Protein AF-A0A176RTE4-F1 (afdb_monomer_lite)

pLDDT: mean 86.61, std 11.93, range [35.81, 98.06]

Structure (mmCIF, N/CA/C/O backbone):
data_AF-A0A176RTE4-F1
#
_entry.id   AF-A0A176RTE4-F1
#
loop_
_atom_site.group_PDB
_atom_site.id
_atom_site.type_symbol
_atom_site.label_atom_id
_atom_site.label_alt_id
_atom_site.label_comp_id
_atom_site.label_asym_id
_atom_site.label_entity_id
_atom_site.label_seq_id
_atom_site.pdbx_PDB_ins_code
_atom_site.Cartn_x
_atom_site.Cartn_y
_atom_site.Cartn_z
_atom_site.occupancy
_atom_site.B_iso_or_equiv
_atom_site.auth_seq_id
_atom_site.auth_comp_id
_atom_site.auth_asym_id
_atom_site.auth_atom_id
_atom_site.pdbx_PDB_model_num
ATOM 1 N N . MET A 1 1 ? -12.580 15.193 10.735 1.00 58.88 1 MET A N 1
ATOM 2 C CA . MET A 1 1 ? -13.535 14.071 10.856 1.00 58.88 1 MET A CA 1
ATOM 3 C C . MET A 1 1 ? -14.994 14.455 10.644 1.00 58.88 1 MET A C 1
ATOM 5 O O . MET A 1 1 ? -15.759 13.576 10.279 1.00 58.88 1 MET A O 1
ATOM 9 N N . GLU A 1 2 ? -15.395 15.722 10.796 1.00 62.78 2 GLU A N 1
ATOM 10 C CA . GLU A 1 2 ? -16.802 16.140 10.621 1.00 62.78 2 GLU A CA 1
ATOM 11 C C . GLU A 1 2 ? -17.422 15.714 9.282 1.00 62.78 2 GLU A C 1
ATOM 13 O O . GLU A 1 2 ? -18.502 15.137 9.257 1.00 62.78 2 GLU A O 1
ATOM 18 N N . ARG A 1 3 ? -16.678 15.839 8.177 1.00 65.06 3 ARG A N 1
ATOM 19 C CA . ARG A 1 3 ? -17.117 15.371 6.850 1.00 65.06 3 ARG A CA 1
ATOM 20 C C . ARG A 1 3 ? -17.395 13.858 6.787 1.00 65.06 3 ARG A C 1
ATOM 22 O O . ARG A 1 3 ? -18.277 13.429 6.060 1.00 65.06 3 ARG A O 1
ATOM 29 N N . LEU A 1 4 ? -16.654 13.061 7.558 1.00 62.94 4 LEU A N 1
ATOM 30 C CA . LEU A 1 4 ? -16.792 11.601 7.618 1.00 62.94 4 LEU A CA 1
ATOM 31 C C . LEU A 1 4 ? -17.926 11.167 8.558 1.00 62.94 4 LEU A C 1
ATOM 33 O O . LEU A 1 4 ? -18.609 10.186 8.280 1.00 62.94 4 LEU A O 1
ATOM 37 N N . LYS A 1 5 ? -18.151 11.905 9.652 1.00 65.56 5 LYS A N 1
ATOM 38 C CA . LYS A 1 5 ? -19.310 11.695 10.534 1.00 65.56 5 LYS A CA 1
ATOM 39 C C . LYS A 1 5 ? -20.616 12.021 9.809 1.00 65.56 5 LYS A C 1
ATOM 41 O O . LYS A 1 5 ? -21.554 11.238 9.898 1.00 65.56 5 LYS A O 1
ATOM 46 N N . HIS A 1 6 ? -20.629 13.117 9.047 1.00 67.44 6 HIS A N 1
ATOM 47 C CA . HIS A 1 6 ? -21.762 13.485 8.201 1.00 67.44 6 HIS A CA 1
ATOM 48 C C . HIS A 1 6 ? -22.045 12.405 7.154 1.00 67.44 6 HIS A C 1
ATOM 50 O O . HIS A 1 6 ? -23.176 11.959 7.035 1.00 67.44 6 HIS A O 1
ATOM 56 N N . PHE A 1 7 ? -21.003 11.890 6.489 1.00 67.38 7 PHE A N 1
ATOM 57 C CA . PHE A 1 7 ? -21.134 10.787 5.533 1.00 67.38 7 PHE A CA 1
ATOM 58 C C . PHE A 1 7 ? -21.774 9.536 6.163 1.00 67.38 7 PHE A C 1
ATOM 60 O O . PHE A 1 7 ? -22.670 8.933 5.589 1.00 67.38 7 PHE A O 1
ATOM 67 N N . ARG A 1 8 ? -21.389 9.157 7.387 1.00 65.50 8 ARG A N 1
ATOM 68 C CA . ARG A 1 8 ? -22.013 8.010 8.071 1.00 65.50 8 ARG A CA 1
ATOM 69 C C . ARG A 1 8 ? -23.510 8.211 8.340 1.00 65.50 8 ARG A C 1
ATOM 71 O O . ARG A 1 8 ? -24.263 7.246 8.269 1.00 65.50 8 ARG A O 1
ATOM 78 N N . GLN A 1 9 ? -23.925 9.433 8.669 1.00 64.94 9 GLN A N 1
ATOM 79 C CA . GLN A 1 9 ? -25.331 9.769 8.922 1.00 64.94 9 GLN A CA 1
ATOM 80 C C . GLN A 1 9 ? -26.141 9.877 7.624 1.00 64.94 9 GLN A C 1
ATOM 82 O O . GLN A 1 9 ? -27.281 9.431 7.575 1.00 64.94 9 GLN A O 1
ATOM 87 N N . GLU A 1 10 ? -25.538 10.436 6.578 1.00 69.44 10 GLU A N 1
ATOM 88 C CA . GLU A 1 10 ? -26.162 10.676 5.276 1.00 69.44 10 GLU A CA 1
ATOM 89 C C . GLU A 1 10 ? -26.426 9.374 4.504 1.00 69.44 10 GLU A C 1
ATOM 91 O O . GLU A 1 10 ? -27.476 9.239 3.883 1.00 69.44 10 GLU A O 1
ATOM 96 N N . TYR A 1 11 ? -25.522 8.392 4.594 1.00 65.31 11 TYR A N 1
ATOM 97 C CA . TYR A 1 11 ? -25.592 7.150 3.809 1.00 65.31 11 TYR A CA 1
ATOM 98 C C . TYR A 1 11 ? -26.213 5.954 4.551 1.00 65.31 11 TYR A C 1
ATOM 100 O O . TYR A 1 11 ? -26.180 4.852 4.019 1.00 65.31 11 TYR A O 1
ATOM 108 N N . GLN A 1 12 ? -26.776 6.150 5.755 1.00 65.44 12 GLN A N 1
ATOM 109 C CA . GLN A 1 12 ? -27.497 5.114 6.526 1.00 65.44 12 GLN A CA 1
ATOM 110 C C . GLN A 1 12 ? -26.773 3.758 6.586 1.00 65.44 12 GLN A C 1
ATOM 112 O O . GLN A 1 12 ? -27.393 2.715 6.406 1.00 65.44 12 GLN A O 1
ATOM 117 N N . LEU A 1 13 ? -25.458 3.789 6.828 1.00 68.56 13 LEU A N 1
ATOM 118 C CA . LEU A 1 13 ? -24.616 2.594 6.771 1.00 68.56 13 LEU A CA 1
ATOM 119 C C . LEU A 1 13 ? -25.201 1.451 7.603 1.00 68.56 13 LEU A C 1
ATOM 121 O O . LEU A 1 13 ? -25.480 1.619 8.797 1.00 68.56 13 LEU A O 1
ATOM 125 N N . GLU A 1 14 ? -25.355 0.297 6.966 1.00 72.00 14 GLU A N 1
ATOM 126 C CA . GLU A 1 14 ? -25.848 -0.908 7.611 1.00 72.00 14 GLU A CA 1
ATOM 127 C C . GLU A 1 14 ? -24.806 -1.448 8.599 1.00 72.00 14 GLU A C 1
ATOM 129 O O . GLU A 1 14 ? -23.625 -1.092 8.577 1.00 72.00 14 GLU A O 1
ATOM 134 N N . ALA A 1 15 ? -25.226 -2.348 9.492 1.00 69.44 15 ALA A N 1
ATOM 135 C CA . ALA A 1 15 ? -24.334 -2.923 10.502 1.00 69.44 15 ALA A CA 1
ATOM 136 C C . ALA A 1 15 ? -23.111 -3.649 9.901 1.00 69.44 15 ALA A C 1
ATOM 138 O O . ALA A 1 15 ? -22.094 -3.793 10.581 1.00 69.44 15 ALA A O 1
ATOM 139 N N . ASN A 1 16 ? -23.210 -4.078 8.641 1.00 74.06 16 ASN A N 1
ATOM 140 C CA . ASN A 1 16 ? -22.166 -4.803 7.924 1.00 74.06 16 ASN A CA 1
ATOM 141 C C . ASN A 1 16 ? -21.285 -3.902 7.042 1.00 74.06 16 ASN A C 1
ATOM 143 O O . ASN A 1 16 ? -20.321 -4.394 6.457 1.00 74.06 16 ASN A O 1
ATOM 147 N N . ASP A 1 17 ? -21.575 -2.601 6.956 1.00 81.88 17 ASP A N 1
ATOM 148 C CA . ASP A 1 17 ? -20.778 -1.680 6.154 1.00 81.88 17 ASP A CA 1
ATOM 149 C C . ASP A 1 17 ? -19.463 -1.315 6.845 1.00 81.88 17 ASP A C 1
ATOM 151 O O . ASP A 1 17 ? -19.390 -1.030 8.045 1.00 81.88 17 ASP A O 1
ATOM 155 N N . GLU A 1 18 ? -18.394 -1.252 6.052 1.00 86.00 18 GLU A N 1
ATOM 156 C CA . GLU A 1 18 ? -17.068 -0.890 6.534 1.00 86.00 18 GLU A CA 1
ATOM 157 C C . GLU A 1 18 ? -16.580 0.421 5.923 1.00 86.00 18 GLU A C 1
ATOM 159 O O . GLU A 1 18 ? -16.439 0.554 4.708 1.00 86.00 18 GLU A O 1
ATOM 164 N N . LEU A 1 19 ? -16.206 1.375 6.777 1.00 86.75 19 LEU A N 1
ATOM 165 C CA . LEU A 1 19 ? -15.552 2.604 6.338 1.00 86.75 19 LEU A CA 1
ATOM 166 C C . LEU A 1 19 ? -14.036 2.483 6.458 1.00 86.75 19 LEU A C 1
ATOM 168 O O . LEU A 1 19 ? -13.503 2.247 7.545 1.00 86.75 19 LEU A O 1
ATOM 172 N N . TRP A 1 20 ? -13.337 2.717 5.350 1.00 90.62 20 TRP A N 1
ATOM 173 C CA . TRP A 1 20 ? -11.881 2.660 5.271 1.00 90.62 20 TRP A CA 1
ATOM 174 C C . TRP A 1 20 ? -11.284 4.015 4.893 1.00 90.62 20 TRP A C 1
ATOM 176 O O . TRP A 1 20 ? -11.725 4.661 3.946 1.00 90.62 20 TRP A O 1
ATOM 186 N N . LEU A 1 21 ? -10.230 4.426 5.599 1.00 89.81 21 LEU A N 1
ATOM 187 C CA . LEU A 1 21 ? -9.397 5.566 5.220 1.00 89.81 21 LEU A CA 1
ATOM 188 C C . LEU A 1 21 ? -8.102 5.074 4.579 1.00 89.81 21 LEU A C 1
ATOM 190 O O . LEU A 1 21 ? -7.324 4.353 5.209 1.00 89.81 21 LEU A O 1
ATOM 194 N N . MET A 1 22 ? -7.867 5.501 3.340 1.00 91.31 22 MET A N 1
ATOM 195 C CA . MET A 1 22 ? -6.622 5.262 2.615 1.00 91.31 22 MET A CA 1
ATOM 196 C C . MET A 1 22 ? -5.678 6.452 2.798 1.00 91.31 22 MET A C 1
ATOM 198 O O . MET A 1 22 ? -6.061 7.590 2.523 1.00 91.31 22 MET A O 1
ATOM 202 N N . ILE A 1 23 ? -4.469 6.207 3.306 1.00 91.38 23 ILE A N 1
ATOM 203 C CA . ILE A 1 23 ? -3.528 7.269 3.695 1.00 91.38 23 ILE A CA 1
ATOM 204 C C . ILE A 1 23 ? -2.122 6.940 3.188 1.00 91.38 23 ILE A C 1
ATOM 206 O O . ILE A 1 23 ? -1.625 5.837 3.409 1.00 91.38 23 ILE A O 1
ATOM 210 N N . ASP A 1 24 ? -1.466 7.919 2.571 1.00 91.25 24 ASP A N 1
ATOM 211 C CA . ASP A 1 24 ? -0.040 7.860 2.238 1.00 91.25 24 ASP A CA 1
ATOM 212 C C . ASP A 1 24 ? 0.799 8.414 3.402 1.00 91.25 24 ASP A C 1
ATOM 214 O O . ASP A 1 24 ? 0.427 9.432 3.984 1.00 91.25 24 ASP A O 1
ATOM 218 N N . VAL A 1 25 ? 1.923 7.785 3.756 1.00 88.88 25 VAL A N 1
ATOM 219 C CA . VAL A 1 25 ? 2.803 8.281 4.835 1.00 88.88 25 VAL A CA 1
ATOM 220 C C . VAL A 1 25 ? 3.518 9.573 4.433 1.00 88.88 25 VAL A C 1
ATOM 222 O O . VAL A 1 25 ? 3.608 10.488 5.245 1.00 88.88 25 VAL A O 1
ATOM 225 N N . ASP A 1 26 ? 3.979 9.698 3.188 1.00 83.25 26 ASP A N 1
ATOM 226 C CA . ASP A 1 26 ? 4.725 10.876 2.709 1.00 83.25 26 ASP A CA 1
ATOM 227 C C . ASP A 1 26 ? 3.941 12.196 2.818 1.00 83.25 26 ASP A C 1
ATOM 229 O O . ASP A 1 26 ? 4.520 13.264 3.022 1.00 83.25 26 ASP A O 1
ATOM 233 N N . ARG A 1 27 ? 2.609 12.126 2.734 1.00 68.88 27 ARG A N 1
ATOM 234 C CA . ARG A 1 27 ? 1.713 13.280 2.869 1.00 68.88 27 ARG A CA 1
ATOM 235 C C . ARG A 1 27 ? 1.516 13.738 4.318 1.00 68.88 27 ARG A C 1
ATOM 237 O O . ARG A 1 27 ? 0.965 14.820 4.533 1.00 68.88 27 ARG A O 1
ATOM 244 N N . TRP A 1 28 ? 1.930 12.951 5.316 1.00 67.75 28 TRP A N 1
ATOM 245 C CA . TRP A 1 28 ? 1.624 13.196 6.728 1.00 67.75 28 TRP A CA 1
ATOM 246 C C . TRP A 1 28 ? 2.881 13.159 7.600 1.00 67.75 28 TRP A C 1
ATOM 248 O O . TRP A 1 28 ? 3.508 12.126 7.782 1.00 67.75 28 TRP A O 1
ATOM 258 N N . GLN A 1 29 ? 3.206 14.285 8.242 1.00 66.56 29 GLN A N 1
ATOM 259 C CA . GLN A 1 29 ? 4.208 14.303 9.316 1.00 66.56 29 GLN A CA 1
ATOM 260 C C . GLN A 1 29 ? 3.786 13.341 10.447 1.00 66.56 29 GLN A C 1
ATOM 262 O O . GLN A 1 29 ? 2.612 13.338 10.830 1.00 66.56 29 GLN A O 1
ATOM 267 N N . ASP A 1 30 ? 4.727 12.592 11.033 1.00 69.31 30 ASP A N 1
ATOM 268 C CA . ASP A 1 30 ? 4.474 11.496 11.993 1.00 69.31 30 ASP A CA 1
ATOM 269 C C . ASP A 1 30 ? 3.474 11.832 13.114 1.00 69.31 30 ASP A C 1
ATOM 271 O O . ASP A 1 30 ? 2.606 11.025 13.467 1.00 69.31 30 ASP A O 1
ATOM 275 N N . LYS A 1 31 ? 3.548 13.054 13.665 1.00 66.88 31 LYS A N 1
ATOM 276 C CA . LYS A 1 31 ? 2.626 13.519 14.718 1.00 66.88 31 LYS A CA 1
ATOM 277 C C . LYS A 1 31 ? 1.173 13.575 14.235 1.00 66.88 31 LYS A C 1
ATOM 279 O O . LYS A 1 31 ? 0.277 13.186 14.983 1.00 66.88 31 LYS A O 1
ATOM 284 N N . LYS A 1 32 ? 0.943 14.008 12.991 1.00 79.50 32 LYS A N 1
ATOM 285 C CA . LYS A 1 32 ? -0.394 14.072 12.383 1.00 79.50 32 LYS A CA 1
ATOM 286 C C . LYS A 1 32 ? -0.915 12.679 12.024 1.00 79.50 32 LYS A C 1
ATOM 288 O O . LYS A 1 32 ? -2.098 12.410 12.196 1.00 79.50 32 LYS A O 1
ATOM 293 N N . LEU A 1 33 ? -0.043 11.767 11.589 1.00 83.12 33 LEU A N 1
ATOM 294 C CA . LEU A 1 33 ? -0.442 10.386 11.301 1.00 83.12 33 LEU A CA 1
ATOM 295 C C . LEU A 1 33 ? -0.905 9.660 12.577 1.00 83.12 33 LEU A C 1
ATOM 297 O O . LEU A 1 33 ? -1.948 9.005 12.598 1.00 83.12 33 LEU A O 1
ATOM 301 N N . SER A 1 34 ? -0.185 9.846 13.687 1.00 84.38 34 SER A N 1
ATOM 302 C CA . SER A 1 34 ? -0.571 9.296 14.992 1.00 84.38 34 SER A CA 1
ATOM 303 C C . SER A 1 34 ? -1.930 9.821 15.476 1.00 84.38 34 SER A C 1
ATOM 305 O O . SER A 1 34 ? -2.759 9.033 15.931 1.00 84.38 34 SER A O 1
ATOM 307 N N . SER A 1 35 ? -2.205 11.125 15.347 1.00 84.69 35 SER A N 1
ATOM 308 C CA . SER A 1 35 ? -3.508 11.683 15.737 1.00 84.69 35 SER A CA 1
ATOM 309 C C . SER A 1 35 ? -4.644 11.169 14.851 1.00 84.69 35 SER A C 1
ATOM 311 O O . SER A 1 35 ? -5.653 10.709 15.380 1.00 84.69 35 SER A O 1
ATOM 313 N N . VAL A 1 36 ? -4.458 11.154 13.526 1.00 83.69 36 VAL A N 1
ATOM 314 C CA . VAL A 1 36 ? -5.475 10.664 12.579 1.00 83.69 36 VAL A CA 1
ATOM 315 C C . VAL A 1 36 ? -5.775 9.188 12.800 1.00 83.69 36 VAL A C 1
ATOM 317 O O . VAL A 1 36 ? -6.939 8.802 12.843 1.00 83.69 36 VAL A O 1
ATOM 320 N N . THR A 1 37 ? -4.752 8.353 13.001 1.00 84.06 37 THR A N 1
ATOM 321 C CA . THR A 1 37 ? -4.969 6.918 13.242 1.00 84.06 37 THR A CA 1
ATOM 322 C C . THR A 1 37 ? -5.753 6.651 14.527 1.00 84.06 37 THR A C 1
ATOM 324 O O . THR A 1 37 ? -6.611 5.767 14.550 1.00 84.06 37 THR A O 1
ATOM 327 N N . LYS A 1 38 ? -5.506 7.428 15.591 1.00 85.69 38 LYS A N 1
ATOM 328 C CA . LYS A 1 38 ? -6.277 7.345 16.840 1.00 85.69 38 LYS A CA 1
ATOM 329 C C . LYS A 1 38 ? -7.725 7.785 16.641 1.00 85.69 38 LYS A C 1
ATOM 331 O O . LYS A 1 38 ? -8.633 7.079 17.070 1.00 85.69 38 LYS A O 1
ATOM 336 N N . GLU A 1 39 ? -7.937 8.921 15.983 1.00 84.62 39 GLU A N 1
ATOM 337 C CA . GLU A 1 39 ? -9.269 9.491 15.768 1.00 84.62 39 GLU A CA 1
ATOM 338 C C . GLU A 1 39 ? -10.131 8.605 14.855 1.00 84.62 39 GLU A C 1
ATOM 340 O O . GLU A 1 39 ? -11.308 8.371 15.138 1.00 84.62 39 GLU A O 1
ATOM 345 N N . ALA A 1 40 ? -9.528 8.046 13.800 1.00 84.31 40 ALA A N 1
ATOM 346 C CA . ALA A 1 40 ? -10.156 7.079 12.907 1.00 84.31 40 ALA A CA 1
ATOM 347 C C . ALA A 1 40 ? -10.649 5.851 13.674 1.00 84.31 40 ALA A C 1
ATOM 349 O O . ALA A 1 40 ? -11.829 5.512 13.596 1.00 84.31 40 ALA A O 1
ATOM 350 N N . LYS A 1 41 ? -9.775 5.250 14.492 1.00 81.94 41 LYS A N 1
ATOM 351 C CA . LYS A 1 41 ? -10.124 4.086 15.311 1.00 81.94 41 LYS A CA 1
ATOM 352 C C . LYS A 1 41 ? -11.242 4.402 16.307 1.00 81.94 41 LYS A C 1
ATOM 354 O O . LYS A 1 41 ? -12.179 3.621 16.425 1.00 81.94 41 LYS A O 1
ATOM 359 N N . ALA A 1 42 ? -11.165 5.547 16.990 1.00 83.62 42 ALA A N 1
ATOM 360 C CA . ALA A 1 42 ? -12.197 5.983 17.935 1.00 83.62 42 ALA A CA 1
ATOM 361 C C . ALA A 1 42 ? -13.562 6.205 17.263 1.00 83.62 42 ALA A C 1
ATOM 363 O O . ALA A 1 42 ? -14.597 6.025 17.894 1.00 83.62 42 ALA A O 1
ATOM 364 N N . SER A 1 43 ? -13.564 6.557 15.976 1.00 80.75 43 SER A N 1
ATOM 365 C CA . SER A 1 43 ? -14.780 6.819 15.203 1.00 80.75 43 SER A CA 1
ATOM 366 C C . SER A 1 43 ? -15.271 5.597 14.401 1.00 80.75 43 SER A C 1
ATOM 368 O O . SER A 1 43 ? -16.213 5.717 13.620 1.00 80.75 43 SER A O 1
ATOM 370 N N . GLY A 1 44 ? -14.651 4.423 14.586 1.00 82.31 44 GLY A N 1
ATOM 371 C CA . GLY A 1 44 ? -15.034 3.171 13.923 1.00 82.31 44 GLY A CA 1
ATOM 372 C C . GLY A 1 44 ? -14.523 3.005 12.487 1.00 82.31 44 GLY A C 1
ATOM 373 O O . GLY A 1 44 ? -14.966 2.096 11.794 1.00 82.31 44 GLY A O 1
ATOM 374 N N . PHE A 1 45 ? -13.594 3.849 12.032 1.00 85.56 45 PHE A N 1
ATOM 375 C CA . PHE A 1 45 ? -12.973 3.719 10.712 1.00 85.56 45 PHE A CA 1
ATOM 376 C C . PHE A 1 45 ? -11.814 2.724 10.746 1.00 85.56 45 PHE A C 1
ATOM 378 O O . PHE A 1 45 ? -10.988 2.719 11.666 1.00 85.56 45 PHE A O 1
ATOM 385 N N . LYS A 1 46 ? -11.709 1.930 9.684 1.00 89.75 46 LYS A N 1
ATOM 386 C CA . LYS A 1 46 ? -10.552 1.088 9.381 1.00 89.75 46 LYS A CA 1
ATOM 387 C C . LYS A 1 46 ? -9.523 1.876 8.566 1.00 89.75 46 LYS A C 1
ATOM 389 O O . LYS A 1 46 ? -9.833 2.908 7.973 1.00 89.75 46 LYS A O 1
ATOM 394 N N . LEU A 1 47 ? -8.274 1.416 8.562 1.00 91.06 47 LEU A N 1
ATOM 395 C CA . LEU A 1 47 ? -7.144 2.139 7.970 1.00 91.06 47 LEU A CA 1
ATOM 396 C C . LEU A 1 47 ? -6.386 1.270 6.967 1.00 91.06 47 LEU A C 1
ATOM 398 O O . LEU A 1 47 ? -5.962 0.161 7.293 1.00 91.06 47 LEU A O 1
ATOM 402 N N . ALA A 1 48 ? -6.138 1.825 5.786 1.0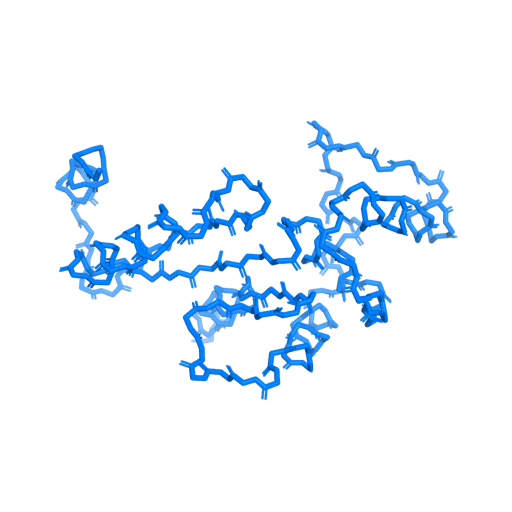0 93.69 48 ALA A N 1
ATOM 403 C CA . ALA A 1 48 ? -5.287 1.259 4.748 1.00 93.69 48 ALA A CA 1
ATOM 404 C C . ALA A 1 48 ? -4.153 2.246 4.437 1.00 93.69 48 ALA A C 1
ATOM 406 O O . ALA A 1 48 ? -4.293 3.161 3.631 1.00 93.69 48 ALA A O 1
ATOM 407 N N . ILE A 1 49 ? -3.029 2.087 5.135 1.00 93.88 49 ILE A N 1
ATOM 408 C CA . ILE A 1 49 ? -1.897 3.015 5.066 1.00 93.88 49 ILE A CA 1
ATOM 409 C C . ILE A 1 49 ? -0.820 2.456 4.136 1.00 93.88 49 ILE A C 1
ATOM 411 O O . ILE A 1 49 ? -0.459 1.283 4.252 1.00 93.88 49 ILE A O 1
ATOM 415 N N . SER A 1 50 ? -0.303 3.294 3.238 1.00 94.81 50 SER A N 1
ATOM 416 C CA . SER A 1 50 ? 0.808 2.966 2.342 1.00 94.81 50 SER A CA 1
ATOM 417 C C . SER A 1 50 ? 2.039 3.792 2.690 1.00 94.81 50 SER A C 1
ATOM 419 O O . SER A 1 50 ? 1.955 5.007 2.843 1.00 94.81 50 SER A O 1
ATOM 421 N N . ASN A 1 51 ? 3.186 3.127 2.807 1.00 93.69 51 ASN A N 1
ATOM 422 C CA . ASN A 1 51 ? 4.481 3.747 3.038 1.00 93.69 51 ASN A CA 1
ATOM 423 C C . ASN A 1 51 ? 5.415 3.430 1.849 1.00 93.69 51 ASN A C 1
ATOM 425 O O . ASN A 1 51 ? 5.644 2.253 1.557 1.00 93.69 51 ASN A O 1
ATOM 429 N N . PRO A 1 52 ? 5.955 4.438 1.148 1.00 93.19 52 PRO A N 1
ATOM 430 C CA . PRO A 1 52 ? 5.706 5.862 1.369 1.00 93.19 52 PRO A CA 1
ATOM 431 C C . PRO A 1 52 ? 4.375 6.370 0.786 1.00 93.19 52 PRO A C 1
ATOM 433 O O . PRO A 1 52 ? 3.799 7.282 1.368 1.00 93.19 52 PRO A O 1
ATOM 436 N N . CYS A 1 53 ? 3.849 5.767 -0.286 1.00 94.81 53 CYS A N 1
ATOM 437 C CA . CYS A 1 53 ? 2.616 6.207 -0.956 1.00 94.81 53 CYS A CA 1
ATOM 438 C C . CYS A 1 53 ? 1.827 5.060 -1.593 1.00 94.81 53 CYS A C 1
ATOM 440 O O . CYS A 1 53 ? 2.292 3.922 -1.654 1.00 94.81 53 CYS A O 1
ATOM 442 N N . PHE A 1 54 ? 0.635 5.369 -2.102 1.00 95.88 54 PHE A N 1
ATOM 443 C CA . PHE A 1 54 ? -0.244 4.442 -2.806 1.00 95.88 54 PHE A CA 1
ATOM 444 C C . PHE A 1 54 ? 0.436 3.691 -3.957 1.00 95.88 54 PHE A C 1
ATOM 446 O O . PHE A 1 54 ? 0.141 2.520 -4.173 1.00 95.88 54 PHE A O 1
ATOM 453 N N . GLU A 1 55 ? 1.386 4.302 -4.667 1.00 96.56 55 GLU A N 1
ATOM 454 C CA . GLU A 1 55 ? 2.143 3.620 -5.721 1.00 96.56 55 GLU A CA 1
ATOM 455 C C . GLU A 1 55 ? 2.888 2.368 -5.219 1.00 96.56 55 GLU A C 1
ATOM 457 O O . GLU A 1 55 ? 3.126 1.461 -6.013 1.00 96.56 55 GLU A O 1
ATOM 462 N N . THR A 1 56 ? 3.164 2.238 -3.913 1.00 96.88 56 THR A N 1
ATOM 463 C CA . THR A 1 56 ? 3.681 0.989 -3.326 1.00 96.88 56 THR A CA 1
ATOM 464 C C . THR A 1 56 ? 2.716 -0.179 -3.559 1.00 96.88 56 THR A C 1
ATOM 466 O O . THR A 1 56 ? 3.152 -1.278 -3.884 1.00 96.88 56 THR A O 1
ATOM 469 N N . TRP A 1 57 ? 1.402 0.049 -3.444 1.00 97.56 57 TRP A N 1
ATOM 470 C CA . TRP A 1 57 ? 0.383 -0.961 -3.751 1.00 97.56 57 TRP A CA 1
ATOM 471 C C . TRP A 1 57 ? 0.357 -1.321 -5.236 1.00 97.56 57 TRP A C 1
ATOM 473 O O . TRP A 1 57 ? 0.243 -2.494 -5.588 1.00 97.56 57 TRP A O 1
ATOM 483 N N . LEU A 1 58 ? 0.511 -0.332 -6.115 1.00 97.75 58 LEU A N 1
ATOM 484 C CA . LEU A 1 58 ? 0.564 -0.569 -7.556 1.00 97.75 58 LEU A CA 1
ATOM 485 C C . LEU A 1 58 ? 1.802 -1.388 -7.939 1.00 97.75 58 LEU A C 1
ATOM 487 O O . LEU A 1 58 ? 1.681 -2.339 -8.703 1.00 97.75 58 LEU A O 1
ATOM 491 N N . LEU A 1 59 ? 2.963 -1.087 -7.352 1.00 97.56 59 LEU A N 1
ATOM 492 C CA . LEU A 1 59 ? 4.201 -1.828 -7.593 1.00 97.56 59 LEU A CA 1
ATOM 493 C C . LEU A 1 59 ? 4.100 -3.298 -7.155 1.00 97.56 59 LEU A C 1
ATOM 495 O O . LEU A 1 59 ? 4.588 -4.174 -7.868 1.00 97.56 59 LEU A O 1
ATOM 499 N N . CYS A 1 60 ? 3.395 -3.579 -6.049 1.00 97.94 60 CYS A N 1
ATOM 500 C CA . CYS A 1 60 ? 3.149 -4.946 -5.578 1.00 97.94 60 CYS A CA 1
ATOM 501 C C . CYS A 1 60 ? 2.477 -5.851 -6.625 1.00 97.94 60 CYS A C 1
ATOM 503 O O . CYS A 1 60 ? 2.610 -7.066 -6.517 1.00 97.94 60 CYS A O 1
ATOM 505 N N . HIS A 1 61 ? 1.774 -5.302 -7.622 1.00 98.06 61 HIS A N 1
ATOM 506 C CA . HIS A 1 61 ? 1.163 -6.103 -8.690 1.00 98.06 61 HIS A CA 1
ATOM 507 C C . HIS A 1 61 ? 2.201 -6.765 -9.598 1.00 98.06 61 HIS A C 1
ATOM 509 O O . HIS A 1 61 ? 1.933 -7.826 -10.144 1.00 98.06 61 HIS A O 1
ATOM 515 N N . TYR A 1 62 ? 3.386 -6.175 -9.741 1.00 97.62 62 TYR A N 1
ATOM 516 C CA . TYR A 1 62 ? 4.411 -6.691 -10.647 1.00 97.62 62 TYR A CA 1
ATOM 517 C C . TYR A 1 62 ? 5.540 -7.386 -9.899 1.00 97.62 62 TYR A C 1
ATOM 519 O O . TYR A 1 62 ? 6.011 -8.435 -10.331 1.00 97.62 62 TYR A O 1
ATOM 527 N N . ILE A 1 63 ? 5.977 -6.816 -8.773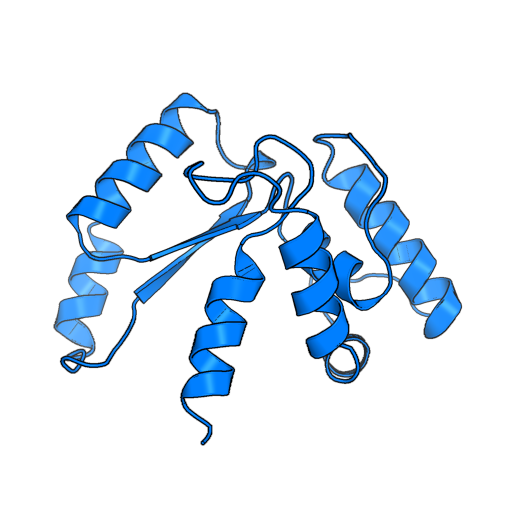 1.00 96.62 63 ILE A N 1
ATOM 528 C CA . ILE A 1 63 ? 7.151 -7.295 -8.041 1.00 96.62 63 ILE A CA 1
ATOM 529 C C . ILE A 1 63 ? 6.968 -7.161 -6.530 1.00 96.62 63 ILE A C 1
ATOM 531 O O . ILE A 1 63 ? 6.157 -6.365 -6.059 1.00 96.62 63 ILE A O 1
ATOM 535 N N . LEU A 1 64 ? 7.776 -7.895 -5.761 1.00 96.00 64 LEU A N 1
ATOM 536 C CA . LEU A 1 64 ? 8.004 -7.601 -4.349 1.00 96.00 64 LEU A CA 1
ATOM 537 C C . LEU A 1 64 ? 9.002 -6.429 -4.249 1.00 96.00 64 LEU A C 1
ATOM 539 O O . LEU A 1 64 ? 10.172 -6.615 -4.591 1.00 96.00 64 LEU A O 1
ATOM 543 N N . PRO A 1 65 ? 8.591 -5.233 -3.788 1.00 90.69 65 PRO A N 1
ATOM 544 C CA . PRO A 1 65 ? 9.490 -4.094 -3.644 1.00 90.69 65 PRO A CA 1
ATOM 545 C C . PRO A 1 65 ? 10.662 -4.424 -2.714 1.00 90.69 65 PRO A C 1
ATOM 547 O O . PRO A 1 65 ? 10.470 -4.768 -1.549 1.00 90.69 65 PRO A O 1
ATOM 550 N N . THR A 1 66 ? 11.885 -4.272 -3.214 1.00 87.81 66 THR A N 1
ATOM 551 C CA . THR A 1 66 ? 13.117 -4.449 -2.424 1.00 87.81 66 THR A CA 1
ATOM 552 C C . THR A 1 66 ? 13.713 -3.123 -1.959 1.00 87.81 66 THR A C 1
ATOM 554 O O . THR A 1 66 ? 14.628 -3.105 -1.134 1.00 87.81 66 THR A O 1
ATOM 557 N N . ILE A 1 67 ? 13.198 -1.993 -2.459 1.00 81.06 67 ILE A N 1
ATOM 558 C CA . ILE A 1 67 ? 13.681 -0.676 -2.049 1.00 81.06 67 ILE A CA 1
ATOM 559 C C . ILE A 1 67 ? 13.331 -0.421 -0.584 1.00 81.06 67 ILE A C 1
ATOM 561 O O . ILE A 1 67 ? 12.201 -0.615 -0.150 1.00 81.06 67 ILE A O 1
ATOM 565 N N . THR A 1 68 ? 14.286 0.116 0.164 1.00 81.25 68 THR A N 1
ATOM 566 C CA . THR A 1 68 ? 14.121 0.502 1.574 1.00 81.25 68 THR A CA 1
ATOM 567 C C . THR A 1 68 ? 13.884 2.006 1.757 1.00 81.25 68 THR A C 1
ATOM 569 O O . THR A 1 68 ? 13.987 2.531 2.862 1.00 81.25 68 THR A O 1
ATOM 572 N N . THR A 1 69 ? 13.581 2.725 0.673 1.00 79.81 69 THR A N 1
ATOM 573 C CA . THR A 1 69 ? 13.457 4.188 0.665 1.00 79.81 69 THR A CA 1
ATOM 574 C C . THR A 1 69 ? 12.066 4.667 1.072 1.00 79.81 69 THR A C 1
ATOM 576 O O . THR A 1 69 ? 11.061 4.106 0.656 1.00 79.81 69 THR A O 1
ATOM 579 N N . SER A 1 70 ? 11.995 5.786 1.790 1.00 79.69 70 SER A N 1
ATOM 580 C CA . SER A 1 70 ? 10.751 6.529 2.030 1.00 79.69 70 SER A CA 1
ATOM 581 C C . SER A 1 70 ? 10.366 7.474 0.876 1.00 79.69 70 SER A C 1
ATOM 583 O O . SER A 1 70 ? 9.491 8.319 1.029 1.00 79.69 70 SER A O 1
ATOM 585 N N . SER A 1 71 ? 11.021 7.377 -0.287 1.00 89.88 71 SER A N 1
ATOM 586 C CA . SER A 1 71 ? 10.776 8.270 -1.423 1.00 89.88 71 SER A CA 1
ATOM 587 C C . SER A 1 71 ? 9.698 7.738 -2.369 1.00 89.88 71 SER A C 1
ATOM 589 O O . SER A 1 71 ? 9.919 6.765 -3.091 1.00 89.88 71 SER A O 1
ATOM 591 N N . CYS A 1 72 ? 8.571 8.445 -2.457 1.00 92.50 72 CYS A N 1
ATOM 592 C CA . CYS A 1 72 ? 7.508 8.170 -3.432 1.00 92.50 72 CYS A CA 1
ATOM 593 C C . CYS A 1 72 ? 7.987 8.258 -4.875 1.00 92.50 72 CYS A C 1
ATOM 595 O O . CYS A 1 72 ? 7.533 7.496 -5.725 1.00 92.50 72 CYS A O 1
ATOM 597 N N . LYS A 1 73 ? 8.937 9.160 -5.147 1.00 93.25 73 LYS A N 1
ATOM 598 C CA . LYS A 1 73 ? 9.532 9.318 -6.473 1.00 93.25 73 LYS A CA 1
ATOM 599 C C . LYS A 1 73 ? 10.195 8.017 -6.928 1.00 93.25 73 LYS A C 1
ATOM 601 O O . LYS A 1 73 ? 9.870 7.538 -8.003 1.00 93.25 73 LYS A O 1
ATOM 606 N N . LYS A 1 74 ? 11.021 7.402 -6.077 1.00 94.25 74 LYS A N 1
ATOM 607 C CA . LYS A 1 74 ? 11.700 6.134 -6.397 1.00 94.25 74 LYS A CA 1
ATOM 608 C C . LYS A 1 74 ? 10.725 4.973 -6.606 1.00 94.25 74 LYS A C 1
ATOM 610 O O . LYS A 1 74 ? 10.931 4.161 -7.499 1.00 94.25 74 LYS A O 1
ATOM 615 N N . ILE A 1 75 ? 9.654 4.908 -5.810 1.00 95.88 75 ILE A N 1
ATOM 616 C CA . ILE A 1 75 ? 8.583 3.914 -6.005 1.00 95.88 75 ILE A CA 1
ATOM 617 C C . ILE A 1 75 ? 7.884 4.131 -7.352 1.00 95.88 75 ILE A C 1
ATOM 619 O O . ILE A 1 75 ? 7.636 3.180 -8.086 1.00 95.88 75 ILE A O 1
ATOM 623 N N . THR A 1 76 ? 7.602 5.388 -7.695 1.00 95.12 76 THR A N 1
ATOM 624 C CA . THR A 1 76 ? 6.940 5.754 -8.952 1.00 95.12 76 THR A CA 1
ATOM 625 C C . THR A 1 76 ? 7.825 5.473 -10.168 1.00 95.12 76 THR A C 1
ATOM 627 O O . THR A 1 76 ? 7.319 5.016 -11.187 1.00 95.12 76 THR A O 1
ATOM 630 N N . GLU A 1 77 ? 9.133 5.717 -10.064 1.00 95.19 77 GLU A N 1
ATOM 631 C CA . GLU A 1 77 ? 10.116 5.393 -11.105 1.00 95.19 77 GLU A CA 1
ATOM 632 C C . GLU A 1 77 ? 10.140 3.886 -11.378 1.00 95.19 77 GLU A C 1
ATOM 634 O O . GLU A 1 77 ? 9.916 3.483 -12.515 1.00 95.19 77 GLU A O 1
ATOM 639 N N . GLN A 1 78 ? 10.264 3.053 -10.338 1.00 95.88 78 GLN A N 1
ATOM 640 C CA . GLN A 1 78 ? 10.232 1.595 -10.512 1.00 95.88 78 GLN A CA 1
ATOM 641 C C . GLN A 1 78 ? 8.904 1.084 -11.071 1.00 95.88 78 GLN A C 1
ATOM 643 O O . GLN A 1 78 ? 8.891 0.207 -11.929 1.00 95.88 78 GLN A O 1
ATOM 648 N N . LEU A 1 79 ? 7.777 1.640 -10.620 1.00 96.88 79 LEU A N 1
ATOM 649 C CA . LEU A 1 79 ? 6.479 1.315 -11.206 1.00 96.88 79 LEU A CA 1
ATOM 650 C C . LEU A 1 79 ? 6.438 1.675 -12.698 1.00 96.88 79 LEU A C 1
ATOM 652 O O . LEU A 1 79 ? 5.903 0.915 -13.500 1.00 96.88 79 LEU A O 1
ATOM 656 N N . GLY A 1 80 ? 7.004 2.825 -13.071 1.00 96.81 80 GLY A N 1
ATOM 657 C CA . GLY A 1 80 ? 7.148 3.240 -14.462 1.00 96.81 80 GLY A CA 1
ATOM 658 C C . GLY A 1 80 ? 7.975 2.252 -15.284 1.00 96.81 80 GLY A C 1
ATOM 659 O O . GLY A 1 80 ? 7.553 1.899 -16.384 1.00 96.81 80 GLY A O 1
ATOM 660 N N . ASP A 1 81 ? 9.091 1.769 -14.739 1.00 96.75 81 ASP A N 1
ATOM 661 C CA . ASP A 1 81 ? 9.958 0.784 -15.392 1.00 96.75 81 ASP A CA 1
ATOM 662 C C . ASP A 1 81 ? 9.237 -0.553 -15.616 1.00 96.75 81 ASP A C 1
ATOM 664 O O . ASP A 1 81 ? 9.271 -1.092 -16.725 1.00 96.75 81 ASP A O 1
ATOM 668 N N . GLU A 1 82 ? 8.511 -1.061 -14.613 1.00 97.19 82 GLU A N 1
ATOM 669 C CA . GLU A 1 82 ? 7.735 -2.302 -14.752 1.00 97.19 82 GLU A CA 1
ATOM 670 C C . GLU A 1 82 ? 6.591 -2.149 -15.767 1.00 97.19 82 GLU A C 1
ATOM 672 O O . GLU A 1 82 ? 6.415 -3.000 -16.640 1.00 97.19 82 GLU A O 1
ATOM 677 N N . LEU A 1 83 ? 5.860 -1.029 -15.747 1.00 97.25 83 LEU A N 1
ATOM 678 C CA . LEU A 1 83 ? 4.822 -0.755 -16.749 1.00 97.25 83 LEU A CA 1
ATOM 679 C C . LEU A 1 83 ? 5.401 -0.620 -18.161 1.00 97.25 83 LEU A C 1
ATOM 681 O O . LEU A 1 83 ? 4.796 -1.087 -19.133 1.00 97.25 83 LEU A O 1
ATOM 685 N N . LYS A 1 84 ? 6.585 -0.016 -18.290 1.00 97.44 84 LYS A N 1
ATOM 686 C CA . LYS A 1 84 ? 7.263 0.116 -19.578 1.00 97.44 84 LYS A CA 1
ATOM 687 C C . LYS A 1 84 ? 7.718 -1.243 -20.095 1.00 97.44 84 LYS A C 1
ATOM 689 O O . LYS A 1 84 ? 7.564 -1.516 -21.282 1.00 97.44 84 LYS A O 1
ATOM 694 N N . LYS A 1 85 ? 8.222 -2.102 -19.215 1.00 97.25 85 LYS A N 1
ATOM 695 C CA . LYS A 1 85 ? 8.675 -3.457 -19.536 1.00 97.25 85 LYS A CA 1
ATOM 696 C C . LYS A 1 85 ? 7.526 -4.390 -19.924 1.00 97.25 85 LYS A C 1
ATOM 698 O O . LYS A 1 85 ? 7.647 -5.104 -20.912 1.00 97.25 85 LYS A O 1
ATOM 703 N N . VAL A 1 86 ? 6.427 -4.388 -19.168 1.00 97.19 86 VAL A N 1
ATOM 704 C CA . VAL A 1 86 ? 5.319 -5.347 -19.346 1.00 97.19 86 VAL A CA 1
ATOM 705 C C . VAL A 1 86 ? 4.297 -4.865 -20.379 1.00 97.19 86 VAL A C 1
ATOM 707 O O . VAL A 1 86 ? 3.786 -5.664 -21.160 1.00 97.19 86 VAL A O 1
ATOM 710 N N . HIS A 1 87 ? 4.010 -3.561 -20.420 1.00 95.94 87 HIS A N 1
ATOM 711 C CA . HIS A 1 87 ? 2.925 -2.995 -21.233 1.00 95.94 87 HIS A CA 1
ATOM 712 C C . HIS A 1 87 ? 3.397 -1.995 -22.294 1.00 95.94 87 HIS A C 1
ATOM 714 O O . HIS A 1 87 ? 2.567 -1.399 -22.981 1.00 95.94 87 HIS A O 1
ATOM 720 N N . ASN A 1 88 ? 4.708 -1.753 -22.421 1.00 96.19 88 ASN A N 1
ATOM 721 C CA . ASN A 1 88 ? 5.266 -0.693 -23.268 1.00 96.19 88 ASN A CA 1
ATOM 722 C C . ASN A 1 88 ? 4.649 0.697 -22.985 1.00 96.19 88 ASN A C 1
ATOM 724 O O . ASN A 1 88 ? 4.579 1.558 -23.864 1.00 96.19 88 ASN A O 1
ATOM 728 N N . SER A 1 89 ? 4.209 0.932 -21.745 1.00 95.25 89 SER A N 1
ATOM 729 C CA . SER A 1 89 ? 3.436 2.111 -21.346 1.00 95.25 89 SER A CA 1
ATOM 730 C C . SER A 1 89 ? 4.107 2.865 -20.200 1.00 95.25 89 SER A C 1
ATOM 732 O O . SER A 1 89 ? 4.837 2.280 -19.409 1.00 95.25 89 SER A O 1
ATOM 734 N N . ALA A 1 90 ? 3.873 4.174 -20.110 1.00 93.44 90 ALA A N 1
ATOM 735 C CA . ALA A 1 90 ? 4.370 4.996 -19.011 1.00 93.44 90 ALA A CA 1
ATOM 736 C C . ALA A 1 90 ? 3.323 5.103 -17.895 1.00 93.44 90 ALA A C 1
ATOM 738 O O . ALA A 1 90 ? 2.119 5.151 -18.163 1.00 93.44 90 ALA A O 1
ATOM 739 N N . TYR A 1 91 ? 3.775 5.209 -16.645 1.00 95.25 91 TYR A N 1
ATOM 740 C CA . TYR A 1 91 ? 2.876 5.485 -15.528 1.00 95.25 91 TYR A CA 1
ATOM 741 C C . TYR A 1 91 ? 2.222 6.867 -15.676 1.00 95.25 91 TYR A C 1
ATOM 743 O O . TYR A 1 91 ? 2.905 7.884 -15.800 1.00 95.25 91 TYR A O 1
ATOM 751 N N . ASN A 1 92 ? 0.890 6.911 -15.613 1.00 93.12 92 ASN A N 1
ATOM 752 C CA . ASN A 1 92 ? 0.122 8.151 -15.593 1.00 93.12 92 ASN A CA 1
ATOM 753 C C . ASN A 1 92 ? -0.855 8.147 -14.416 1.00 93.12 92 ASN A C 1
ATOM 755 O O . ASN A 1 92 ? -1.905 7.510 -14.462 1.00 93.12 92 ASN A O 1
ATOM 759 N N . LYS A 1 93 ? -0.530 8.917 -13.375 1.00 89.81 93 LYS A N 1
ATOM 760 C CA . LYS A 1 93 ? -1.342 9.024 -12.157 1.00 89.81 93 LYS A CA 1
ATOM 761 C C . LYS A 1 93 ? -2.756 9.563 -12.404 1.00 89.81 93 LYS A C 1
ATOM 763 O O . LYS A 1 93 ? -3.686 9.160 -11.717 1.00 89.81 93 LYS A O 1
ATOM 768 N N . ALA A 1 94 ? -2.925 10.470 -13.370 1.00 91.69 94 ALA A N 1
ATOM 769 C CA . ALA A 1 94 ? -4.225 11.063 -13.695 1.00 91.69 94 ALA A CA 1
ATOM 770 C C . ALA A 1 94 ? -5.091 10.154 -14.583 1.00 91.69 94 ALA A C 1
ATOM 772 O O . ALA A 1 94 ? -6.303 10.339 -14.657 1.00 91.69 94 ALA A O 1
ATOM 773 N N . LYS A 1 95 ? -4.472 9.192 -15.275 1.00 92.25 95 LYS A N 1
ATOM 774 C CA . LYS A 1 95 ? -5.128 8.256 -16.196 1.00 92.25 95 LYS A CA 1
ATOM 775 C C . LYS A 1 95 ? -4.595 6.845 -15.973 1.00 92.25 95 LYS A C 1
ATOM 777 O O . LYS A 1 95 ? -3.972 6.257 -16.856 1.00 92.25 95 LYS A O 1
ATOM 782 N N . LEU A 1 96 ? -4.811 6.327 -14.767 1.00 92.75 96 LEU A N 1
ATOM 783 C CA . LEU A 1 96 ? -4.385 4.981 -14.413 1.00 92.75 96 LEU A CA 1
ATOM 784 C C . LEU A 1 96 ? -5.183 3.954 -15.226 1.00 92.75 96 LEU A C 1
ATOM 786 O O . LEU A 1 96 ? -6.400 3.856 -15.074 1.00 92.75 96 LEU A O 1
ATOM 790 N N . ASN A 1 97 ? -4.504 3.168 -16.064 1.00 95.12 97 ASN A N 1
ATOM 791 C CA . ASN A 1 97 ? -5.148 2.053 -16.748 1.00 95.12 97 ASN A CA 1
ATOM 792 C C . ASN A 1 97 ? -5.270 0.860 -15.791 1.00 95.12 97 ASN A C 1
ATOM 794 O O . ASN A 1 97 ? -4.297 0.151 -15.541 1.00 95.12 97 ASN A O 1
ATOM 798 N N . THR A 1 98 ? -6.471 0.638 -15.255 1.00 94.06 98 THR A N 1
ATOM 799 C CA . THR A 1 98 ? -6.720 -0.443 -14.289 1.00 94.06 98 THR A CA 1
ATOM 800 C C . THR A 1 98 ? -6.541 -1.841 -14.879 1.00 94.06 98 THR A C 1
ATOM 802 O O . THR A 1 98 ? -6.239 -2.769 -14.132 1.00 94.06 98 THR A O 1
ATOM 805 N N . ASP A 1 99 ? -6.673 -2.003 -16.198 1.00 96.31 99 ASP A N 1
ATOM 806 C CA . ASP A 1 99 ? -6.573 -3.313 -16.850 1.00 96.31 99 ASP A CA 1
ATOM 807 C C . ASP A 1 99 ? -5.155 -3.886 -16.791 1.00 96.31 99 ASP A C 1
ATOM 809 O O . ASP A 1 99 ? -4.981 -5.099 -16.838 1.00 96.31 99 ASP A O 1
ATOM 813 N N . TYR A 1 100 ? -4.147 -3.035 -16.588 1.00 96.81 100 TYR A N 1
ATOM 814 C CA . TYR A 1 100 ? -2.773 -3.478 -16.353 1.00 96.81 100 TYR A CA 1
ATOM 815 C C . TYR A 1 100 ? -2.612 -4.181 -14.996 1.00 96.81 100 TYR A C 1
ATOM 817 O O . TYR A 1 100 ? -1.781 -5.067 -14.849 1.00 96.81 100 TYR A O 1
ATOM 825 N N . PHE A 1 101 ? -3.437 -3.829 -14.007 1.00 96.81 101 PHE A N 1
ATOM 826 C CA . PHE A 1 101 ? -3.297 -4.302 -12.627 1.00 96.81 101 PHE A CA 1
ATOM 827 C C . PHE A 1 101 ? -4.271 -5.431 -12.278 1.00 96.81 101 PHE A C 1
ATOM 829 O O . PHE A 1 101 ? -3.910 -6.323 -11.516 1.00 96.81 101 PHE A O 1
ATOM 836 N N . LYS A 1 102 ? -5.490 -5.427 -12.841 1.00 94.88 102 LYS A N 1
ATOM 837 C CA . LYS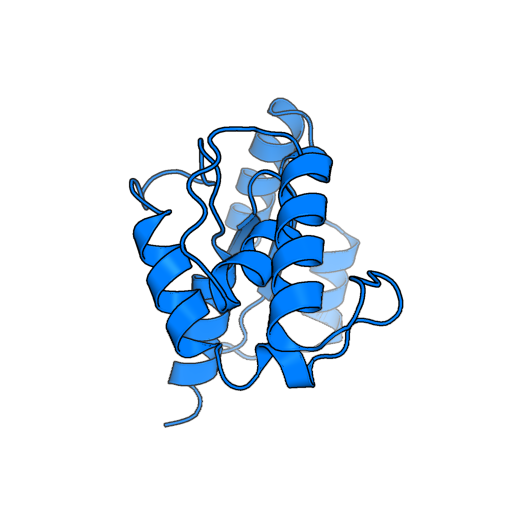 A 1 102 ? -6.548 -6.414 -12.534 1.00 94.88 102 LYS A CA 1
ATOM 838 C C . LYS A 1 102 ? -6.076 -7.881 -12.560 1.00 94.88 102 LYS A C 1
ATOM 840 O O . LYS A 1 102 ? -6.418 -8.593 -11.618 1.00 94.88 102 LYS A O 1
ATOM 845 N N . PRO A 1 103 ? -5.281 -8.346 -13.548 1.00 96.12 103 PRO A N 1
ATOM 846 C CA . PRO A 1 103 ? -4.836 -9.743 -13.590 1.00 96.12 103 PRO A CA 1
ATOM 847 C C . PRO A 1 103 ? -3.905 -10.142 -12.436 1.00 96.12 103 PRO A C 1
ATOM 849 O O . PRO A 1 103 ? -3.756 -11.324 -12.151 1.00 96.12 103 PRO A O 1
ATOM 852 N N . TYR A 1 104 ? -3.283 -9.169 -11.766 1.00 96.81 104 TYR A N 1
ATOM 853 C CA . TYR A 1 104 ? -2.234 -9.393 -10.772 1.00 96.81 104 TYR A CA 1
ATOM 854 C C . TYR A 1 104 ? -2.658 -9.025 -9.343 1.00 96.81 104 TYR A C 1
ATOM 856 O O . TYR A 1 104 ? -1.816 -8.869 -8.460 1.00 96.81 104 TYR A O 1
ATOM 864 N N . VAL A 1 105 ? -3.960 -8.870 -9.083 1.00 96.31 105 VAL A N 1
ATOM 865 C CA . VAL A 1 105 ? -4.462 -8.479 -7.753 1.00 96.31 105 VAL A CA 1
ATOM 866 C C . VAL A 1 105 ? -4.069 -9.497 -6.677 1.00 96.31 105 VAL A C 1
ATOM 868 O O . VAL A 1 105 ? -3.659 -9.105 -5.585 1.00 96.31 105 VAL A O 1
ATOM 871 N N . GLU A 1 106 ? -4.130 -10.798 -6.972 1.00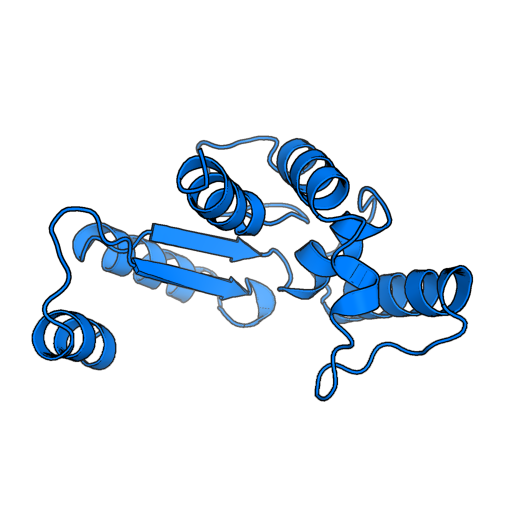 95.69 106 GLU A N 1
ATOM 872 C CA . GLU A 1 106 ? -3.713 -11.841 -6.023 1.00 95.69 106 GLU A CA 1
ATOM 873 C C . GLU A 1 106 ? -2.220 -11.746 -5.687 1.00 95.69 106 GLU A C 1
ATOM 875 O O . GLU A 1 106 ? -1.845 -11.774 -4.511 1.00 95.69 106 GLU A O 1
ATOM 880 N N . GLN A 1 107 ? -1.380 -11.533 -6.705 1.00 97.19 107 GLN A N 1
ATOM 881 C CA . GLN A 1 107 ? 0.055 -11.298 -6.541 1.00 97.19 107 GLN A CA 1
ATOM 882 C C . GLN A 1 107 ? 0.316 -10.053 -5.684 1.00 97.19 107 GLN A C 1
ATOM 884 O O . GLN A 1 107 ? 1.143 -10.087 -4.770 1.00 97.19 107 GLN A O 1
ATOM 889 N N . ALA A 1 108 ? -0.433 -8.971 -5.915 1.00 97.62 108 ALA A N 1
ATOM 890 C CA . ALA A 1 108 ? -0.329 -7.749 -5.125 1.00 97.62 108 ALA A CA 1
ATOM 891 C C . ALA A 1 108 ? -0.666 -7.979 -3.652 1.00 97.62 108 ALA A C 1
ATOM 893 O O . ALA A 1 108 ? 0.039 -7.482 -2.770 1.00 97.62 108 ALA A O 1
ATOM 894 N N . VAL A 1 109 ? -1.707 -8.769 -3.369 1.00 96.62 109 VAL A N 1
ATOM 895 C CA . VAL A 1 109 ? -2.070 -9.158 -2.002 1.00 96.62 109 VAL A CA 1
ATOM 896 C C . VAL A 1 109 ? -0.951 -9.970 -1.350 1.00 96.62 109 VAL A C 1
ATOM 898 O O . VAL A 1 109 ? -0.608 -9.698 -0.199 1.00 96.62 109 VAL A O 1
ATOM 901 N N . GLN A 1 110 ? -0.375 -10.946 -2.056 1.00 96.25 110 GLN A N 1
ATOM 902 C CA . GLN A 1 110 ? 0.723 -11.769 -1.538 1.00 96.25 110 GLN A CA 1
ATOM 903 C C . GLN A 1 110 ? 1.966 -10.924 -1.231 1.00 96.25 110 GLN A C 1
ATOM 905 O O . GLN A 1 110 ? 2.471 -10.961 -0.108 1.00 96.25 110 GLN A O 1
ATOM 910 N N . ASN A 1 111 ? 2.392 -10.088 -2.179 1.00 97.12 111 ASN A N 1
ATOM 911 C CA . ASN A 1 111 ? 3.549 -9.209 -2.016 1.00 97.12 111 ASN A CA 1
ATOM 912 C C . ASN A 1 111 ? 3.339 -8.211 -0.871 1.00 97.12 111 ASN A C 1
ATOM 914 O O . ASN A 1 111 ? 4.205 -8.049 -0.016 1.00 97.12 111 ASN A O 1
ATOM 918 N N . ALA A 1 112 ? 2.164 -7.582 -0.787 1.00 96.12 112 ALA A N 1
ATOM 919 C CA . ALA A 1 112 ? 1.866 -6.635 0.282 1.00 96.12 112 ALA A CA 1
ATOM 920 C C . ALA A 1 112 ? 1.839 -7.295 1.673 1.00 96.12 112 ALA A C 1
ATOM 922 O O . ALA A 1 112 ? 2.341 -6.705 2.630 1.00 96.12 112 ALA A O 1
ATOM 923 N N . LYS A 1 113 ? 1.318 -8.526 1.790 1.00 94.62 113 LYS A N 1
ATOM 924 C CA . LYS A 1 113 ? 1.393 -9.311 3.035 1.00 94.62 113 LYS A CA 1
ATOM 925 C C . LYS A 1 113 ? 2.838 -9.608 3.429 1.00 94.62 113 LYS A C 1
ATOM 927 O O . LYS A 1 113 ? 3.168 -9.507 4.604 1.00 94.62 113 LYS A O 1
ATOM 932 N N . GLN A 1 114 ? 3.695 -9.930 2.462 1.00 94.88 114 GLN A N 1
ATOM 933 C CA . GLN A 1 114 ? 5.112 -10.197 2.712 1.00 94.88 114 GLN A CA 1
ATOM 934 C C . GLN A 1 114 ? 5.879 -8.946 3.175 1.00 94.88 114 GLN A C 1
ATOM 936 O O . GLN A 1 114 ? 6.823 -9.051 3.954 1.00 94.88 114 GLN A O 1
ATOM 941 N N . LEU A 1 115 ? 5.473 -7.751 2.740 1.00 93.38 115 LEU A N 1
ATOM 942 C CA . LEU A 1 115 ? 6.042 -6.494 3.241 1.00 93.38 115 LEU A CA 1
ATOM 943 C C . LEU A 1 115 ? 5.559 -6.143 4.661 1.00 93.38 115 LEU A C 1
ATOM 945 O O . LEU A 1 115 ? 6.281 -5.473 5.407 1.00 93.38 115 LEU A O 1
ATOM 949 N N . ASP A 1 116 ? 4.363 -6.594 5.053 1.00 92.12 116 ASP A N 1
ATOM 950 C CA . ASP A 1 116 ? 3.745 -6.354 6.367 1.00 92.12 116 ASP A CA 1
ATOM 951 C C . ASP A 1 116 ? 4.324 -7.284 7.453 1.00 92.12 116 ASP A C 1
ATOM 953 O O . ASP A 1 116 ? 3.644 -8.106 8.064 1.00 92.12 116 ASP A O 1
ATOM 957 N N . ASN A 1 117 ? 5.631 -7.145 7.695 1.00 81.94 117 ASN A N 1
ATOM 958 C CA . ASN A 1 117 ? 6.410 -7.979 8.620 1.00 81.94 117 ASN A CA 1
ATOM 959 C C . ASN A 1 117 ? 6.053 -7.785 10.105 1.00 81.94 117 ASN A C 1
ATOM 961 O O . ASN A 1 117 ? 6.546 -8.518 10.961 1.00 81.94 117 ASN A O 1
ATOM 965 N N . ASN A 1 118 ? 5.248 -6.774 10.440 1.00 83.62 118 ASN A N 1
ATOM 966 C CA . ASN A 1 118 ? 4.763 -6.573 11.798 1.00 83.62 118 ASN A CA 1
ATOM 967 C C . ASN A 1 118 ? 3.320 -6.046 11.785 1.00 83.62 118 ASN A C 1
ATOM 969 O O . ASN A 1 118 ? 3.104 -4.847 11.971 1.00 83.62 118 ASN A O 1
ATOM 973 N N . PRO A 1 119 ? 2.323 -6.939 11.666 1.00 72.69 119 PRO A N 1
ATOM 974 C CA . PRO A 1 119 ? 0.916 -6.548 11.574 1.00 72.69 119 PRO A CA 1
ATOM 975 C C . PRO A 1 119 ? 0.378 -5.813 12.811 1.00 72.69 119 PRO A C 1
ATOM 977 O O . PRO A 1 119 ? -0.721 -5.260 12.764 1.00 72.69 119 PRO A O 1
ATOM 980 N N . SER A 1 120 ? 1.120 -5.826 13.928 1.00 76.56 120 SER A N 1
ATOM 981 C CA . SER A 1 120 ? 0.747 -5.112 15.153 1.00 76.56 120 SER A CA 1
ATOM 982 C C . SER A 1 120 ? 1.005 -3.603 15.072 1.00 76.56 120 SER A C 1
ATOM 984 O O . SER A 1 120 ? 0.449 -2.838 15.869 1.00 76.56 120 SER A O 1
ATOM 986 N N . THR A 1 121 ? 1.819 -3.141 14.114 1.00 81.56 121 THR A N 1
ATOM 987 C CA . THR A 1 121 ? 2.052 -1.709 13.920 1.00 81.56 121 THR A CA 1
ATOM 988 C C . THR A 1 121 ? 0.849 -1.051 13.252 1.00 81.56 121 THR A C 1
ATOM 990 O O . THR A 1 121 ? 0.158 -1.622 12.411 1.00 81.56 121 THR A O 1
ATOM 993 N N . ARG A 1 122 ? 0.580 0.207 13.623 1.00 79.81 122 ARG A N 1
ATOM 994 C CA . ARG A 1 122 ? -0.558 0.965 13.072 1.00 79.81 122 ARG A CA 1
ATOM 995 C C . ARG A 1 122 ? -0.416 1.239 11.569 1.00 79.81 122 ARG A C 1
ATOM 997 O O . ARG A 1 122 ? -1.421 1.365 10.878 1.00 79.81 122 ARG A O 1
ATOM 1004 N N . TRP A 1 123 ? 0.816 1.328 11.078 1.00 87.56 123 TRP A N 1
ATOM 1005 C CA . TRP A 1 123 ? 1.175 1.482 9.668 1.00 87.56 123 TRP A CA 1
ATOM 1006 C C . TRP A 1 123 ? 2.527 0.805 9.393 1.00 87.56 123 TRP A C 1
ATOM 1008 O O . TRP A 1 123 ? 3.253 0.503 10.349 1.00 87.56 123 TRP A O 1
ATOM 1018 N N . PRO A 1 124 ? 2.889 0.568 8.119 1.00 88.81 124 PRO A N 1
ATOM 1019 C CA . PRO A 1 124 ? 4.195 0.018 7.773 1.00 88.81 124 PRO A CA 1
ATOM 1020 C C . PRO A 1 124 ? 5.320 0.994 8.147 1.00 88.81 124 PRO A C 1
ATOM 1022 O O . PRO A 1 124 ? 5.335 2.132 7.684 1.00 88.81 124 PRO A O 1
ATOM 1025 N N . ASN A 1 125 ? 6.286 0.561 8.965 1.00 86.56 125 ASN A N 1
ATOM 1026 C CA . ASN A 1 125 ? 7.467 1.374 9.319 1.00 86.56 125 ASN A CA 1
ATOM 1027 C C . ASN A 1 125 ? 8.563 1.349 8.234 1.00 86.56 125 ASN A C 1
ATOM 1029 O O . ASN A 1 125 ? 9.500 2.140 8.274 1.00 86.56 125 ASN A O 1
ATOM 1033 N N . LYS A 1 126 ? 8.452 0.420 7.282 1.00 90.38 126 LYS A N 1
ATOM 1034 C CA . LYS A 1 126 ? 9.277 0.302 6.072 1.00 90.38 126 LYS A CA 1
ATOM 1035 C C . LYS A 1 126 ? 8.363 0.391 4.848 1.00 90.38 126 LYS A C 1
ATOM 1037 O O . LYS A 1 126 ? 7.145 0.475 5.009 1.00 90.38 126 LYS A O 1
ATOM 1042 N N . VAL A 1 127 ? 8.942 0.342 3.647 1.00 93.50 127 VAL A N 1
ATOM 1043 C CA . VAL A 1 127 ? 8.174 0.248 2.398 1.00 93.50 127 VAL A CA 1
ATOM 1044 C C . VAL A 1 127 ? 7.177 -0.904 2.494 1.00 93.50 127 VAL A C 1
ATOM 1046 O O . VAL A 1 127 ? 7.553 -2.040 2.772 1.00 93.50 127 VAL A O 1
ATOM 1049 N N . GLY A 1 128 ? 5.901 -0.587 2.316 1.00 94.81 128 GLY A N 1
ATOM 1050 C CA . GLY A 1 128 ? 4.808 -1.531 2.491 1.00 94.81 128 GLY A CA 1
ATOM 1051 C C . GLY A 1 128 ? 3.450 -0.857 2.375 1.00 94.81 128 GLY A C 1
ATOM 1052 O O . GLY A 1 128 ? 3.339 0.367 2.307 1.00 94.81 128 GLY A O 1
ATOM 1053 N N . THR A 1 129 ? 2.387 -1.653 2.349 1.00 95.88 129 THR A N 1
ATOM 1054 C CA . THR A 1 129 ? 1.023 -1.134 2.230 1.00 95.88 129 THR A CA 1
ATOM 1055 C C . THR A 1 129 ? 0.017 -2.046 2.912 1.00 95.88 129 THR A C 1
ATOM 1057 O O . THR A 1 129 ? 0.148 -3.265 2.884 1.00 95.88 129 THR A O 1
ATOM 1060 N N . HIS A 1 130 ? 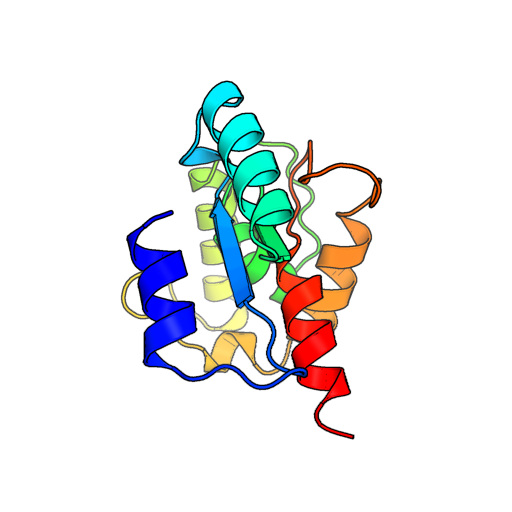-1.012 -1.453 3.511 1.00 95.69 130 HIS A N 1
ATOM 1061 C CA . HIS A 1 130 ? -2.156 -2.162 4.080 1.00 95.69 130 HIS A CA 1
ATOM 1062 C C . HIS A 1 130 ? -3.363 -2.228 3.132 1.00 95.69 130 HIS A C 1
ATOM 1064 O O . HIS A 1 130 ? -4.414 -2.717 3.541 1.00 95.69 130 HIS A O 1
ATOM 1070 N N . VAL A 1 131 ? -3.252 -1.770 1.877 1.00 96.44 131 VAL A N 1
ATOM 1071 C CA . VAL A 1 131 ? -4.371 -1.811 0.910 1.00 96.44 131 VAL A CA 1
ATOM 1072 C C . VAL A 1 131 ? -4.880 -3.242 0.687 1.00 96.44 131 VAL A C 1
ATOM 1074 O O . VAL A 1 131 ? -6.083 -3.449 0.538 1.00 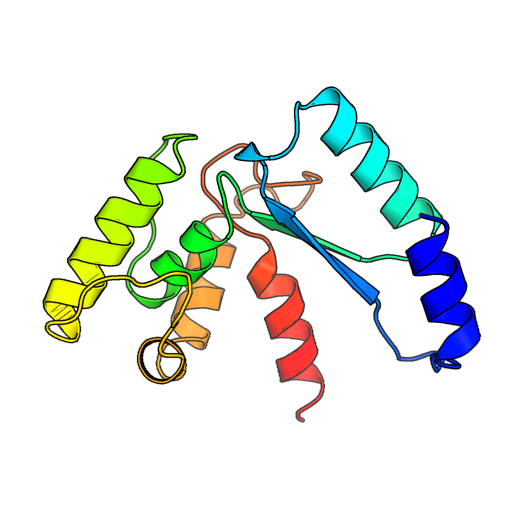96.44 131 VAL A O 1
ATOM 1077 N N . TYR A 1 132 ? -4.012 -4.252 0.809 1.00 95.56 132 TYR A N 1
ATOM 1078 C CA . TYR A 1 132 ? -4.412 -5.661 0.749 1.00 95.56 132 TYR A CA 1
ATOM 1079 C C . TYR A 1 132 ? -5.479 -6.044 1.790 1.00 95.56 132 TYR A C 1
ATOM 1081 O O . TYR A 1 132 ? -6.246 -6.975 1.555 1.00 95.56 132 TYR A O 1
ATOM 1089 N N . LYS A 1 133 ? -5.550 -5.342 2.934 1.00 93.94 133 LYS A N 1
ATOM 1090 C CA . LYS A 1 133 ? -6.566 -5.585 3.970 1.00 93.94 133 LYS A CA 1
ATOM 1091 C C . LYS A 1 133 ? -7.957 -5.201 3.467 1.00 93.94 133 LYS A C 1
ATOM 1093 O O . LYS A 1 133 ? -8.902 -5.900 3.801 1.00 93.94 133 LYS A O 1
ATOM 1098 N N . VAL A 1 134 ? -8.065 -4.161 2.632 1.00 94.56 134 VAL A N 1
ATOM 1099 C CA . VAL A 1 134 ? -9.318 -3.751 1.970 1.00 94.56 134 VAL A CA 1
ATOM 1100 C C . VAL A 1 134 ? -9.724 -4.793 0.938 1.00 94.56 134 VAL A C 1
ATOM 1102 O O . VAL A 1 134 ? -10.835 -5.307 0.982 1.00 94.56 134 VAL A O 1
ATOM 1105 N N . VAL A 1 135 ? -8.795 -5.162 0.050 1.00 93.81 135 VAL A N 1
ATOM 1106 C CA . VAL A 1 135 ? -9.045 -6.162 -1.000 1.00 93.81 135 VAL A CA 1
ATOM 1107 C C . VAL A 1 135 ? -9.485 -7.491 -0.389 1.00 93.81 135 VAL A C 1
ATOM 1109 O O . VAL A 1 135 ? -10.437 -8.099 -0.862 1.00 93.81 135 VAL A O 1
ATOM 1112 N N . ALA A 1 136 ? -8.861 -7.913 0.712 1.00 90.38 136 ALA A N 1
ATOM 1113 C CA . ALA A 1 136 ? -9.251 -9.127 1.417 1.00 90.38 136 ALA A CA 1
ATOM 1114 C C . ALA A 1 136 ? -10.686 -9.083 1.977 1.00 90.38 136 ALA A C 1
ATOM 1116 O O . ALA A 1 136 ? -11.287 -10.144 2.100 1.00 90.38 136 ALA A O 1
ATOM 1117 N N . GLN A 1 137 ? -11.238 -7.910 2.316 1.00 89.69 137 GLN A N 1
ATOM 1118 C CA . GLN A 1 137 ? -12.654 -7.797 2.698 1.00 89.69 137 GLN A CA 1
ATOM 1119 C C . GLN A 1 137 ? -13.570 -7.877 1.479 1.00 89.69 137 GLN A C 1
ATOM 1121 O O . GLN A 1 137 ? -14.564 -8.592 1.513 1.00 89.69 137 GLN A O 1
ATOM 1126 N N . LEU A 1 138 ? -13.196 -7.212 0.382 1.00 86.75 138 LEU A N 1
ATOM 1127 C CA . LEU A 1 138 ? -13.974 -7.233 -0.859 1.00 86.75 138 LEU A CA 1
ATOM 1128 C C . LEU A 1 138 ? -14.071 -8.643 -1.449 1.00 86.75 138 LEU A C 1
ATOM 1130 O O . LEU A 1 138 ? -15.138 -9.051 -1.882 1.00 86.75 138 LEU A O 1
ATOM 1134 N N . VAL A 1 139 ? -12.979 -9.411 -1.421 1.00 78.56 139 VAL A N 1
ATOM 1135 C CA . VAL A 1 139 ? -12.966 -10.793 -1.930 1.00 78.56 139 VAL A CA 1
ATOM 1136 C C . VAL A 1 139 ? -13.754 -11.741 -1.020 1.00 78.56 139 VAL A C 1
ATOM 1138 O O . VAL A 1 139 ? -14.410 -12.649 -1.518 1.00 78.56 139 VAL A O 1
ATOM 1141 N N . LYS A 1 140 ? -13.738 -11.529 0.304 1.00 66.56 140 LYS A N 1
ATOM 1142 C CA . LYS A 1 140 ? -14.541 -12.326 1.250 1.00 66.56 140 LYS A CA 1
ATOM 1143 C C . LYS A 1 140 ? -16.047 -12.130 1.080 1.00 66.56 140 LYS A C 1
ATOM 1145 O O . LYS A 1 140 ? -16.786 -13.046 1.405 1.00 66.56 140 LYS A O 1
ATOM 1150 N N . GLY A 1 141 ? -16.483 -10.963 0.604 1.00 56.22 141 GLY A N 1
ATOM 1151 C CA . GLY A 1 141 ? -17.891 -10.673 0.313 1.00 56.22 141 GLY A CA 1
ATOM 1152 C C . GLY A 1 141 ? -18.386 -11.195 -1.041 1.00 56.22 141 GLY A C 1
ATOM 1153 O O . GLY A 1 141 ? -19.562 -11.034 -1.343 1.00 56.22 141 GLY A O 1
ATOM 1154 N N . SER A 1 142 ? -17.510 -11.796 -1.854 1.00 51.28 142 SER A N 1
ATOM 1155 C CA . SER A 1 142 ? -17.837 -12.354 -3.177 1.00 51.28 142 SER A CA 1
ATOM 1156 C C . SER A 1 142 ? -18.060 -13.875 -3.161 1.00 51.28 142 SER A C 1
ATOM 1158 O O . SER A 1 142 ? -18.047 -14.495 -4.225 1.00 51.28 142 SER A O 1
ATOM 1160 N N . ILE A 1 143 ? -18.215 -14.476 -1.973 1.00 35.81 143 ILE A N 1
ATOM 1161 C CA . ILE A 1 143 ? -18.465 -15.910 -1.749 1.00 35.81 143 ILE A CA 1
ATOM 1162 C C . ILE A 1 143 ? -19.733 -16.067 -0.914 1.00 35.81 143 ILE A C 1
ATOM 1164 O O . ILE A 1 143 ? -19.838 -15.350 0.106 1.00 35.81 143 ILE A O 1
#

Foldseek 3Di:
DVVVVVVCVVVVDDPPDAAEDEEAQCVDDPVRVVVVLVVCVVVRHHYKYFARGPLLLVLLLQDQDPDFDSDPVVSQVSSQVSCCVPPVDGDDPVDDDCVVRVVRNVSSLVSQVVQCPDVVDSARPTGHIRVSVVVVVVVVVVD

Radius of gyration: 15.99 Å; chains: 1; bounding box: 42×32×41 Å

Secondary structure (DSSP, 8-state):
-HHHHHHHHHTT--TT---EEEEESTTS-HHHHHHHHHHHHHTT-EEEEEES-THHHHHTTT---------HHHHHHHHHHHHHHHHS----TTS--GGGTGGGHHHHHHHHHHH-S-TTSSS-SSSEESHHHHHHHHHHTT-

InterPro domains:
  IPR025591 RloB-like protein [PF13707] (2-138)

Sequence (143 aa):
MERLKHFRQEYQLEANDELWLMIDVDRWQDKKLSSVTKEAKASGFKLAISNPCFETWLLCHYILPTITTSSCKKITEQLGDELKKVHNSAYNKAKLNTDYFKPYVEQAVQNAKQLDNNPSTRWPNKVGTHVYKVVAQLVKGSI

Organism: NCBI:txid1003181